Protein AF-A0A2V6IW16-F1 (afdb_monomer_lite)

Structure (mmCIF, N/CA/C/O backbone):
data_AF-A0A2V6IW16-F1
#
_entry.id   AF-A0A2V6IW16-F1
#
loop_
_atom_site.group_PDB
_atom_site.id
_atom_site.type_symbol
_atom_site.label_atom_id
_atom_site.label_alt_id
_atom_site.label_comp_id
_atom_site.label_asym_id
_atom_site.label_entity_id
_atom_site.label_seq_id
_atom_site.pdbx_PDB_ins_code
_atom_site.Cartn_x
_atom_site.Cartn_y
_atom_site.Cartn_z
_atom_site.occupancy
_atom_site.B_iso_or_equiv
_atom_site.auth_seq_id
_atom_site.auth_comp_id
_atom_site.auth_asym_id
_atom_site.auth_atom_id
_atom_site.pdbx_PDB_model_num
ATOM 1 N N . MET A 1 1 ? 44.356 3.166 -18.349 1.00 32.81 1 MET A N 1
ATOM 2 C CA . MET A 1 1 ? 44.092 3.486 -19.768 1.00 32.81 1 MET A CA 1
ATOM 3 C C . MET A 1 1 ? 43.325 2.318 -20.374 1.00 32.81 1 MET A C 1
ATOM 5 O O . MET A 1 1 ? 43.747 1.191 -20.138 1.00 32.81 1 MET A O 1
ATOM 9 N N . PRO A 1 2 ? 42.179 2.551 -21.033 1.00 36.88 2 PRO A N 1
ATOM 10 C CA . PRO A 1 2 ? 41.313 1.489 -21.539 1.00 36.88 2 PRO A CA 1
ATOM 11 C C . PRO A 1 2 ? 41.818 0.984 -22.895 1.00 36.88 2 PRO A C 1
ATOM 13 O O . PRO A 1 2 ? 42.216 1.785 -23.737 1.00 36.88 2 PRO A O 1
ATOM 16 N N . GLN A 1 3 ? 41.810 -0.334 -23.101 1.00 40.00 3 GLN A N 1
ATOM 17 C CA . GLN A 1 3 ? 42.100 -0.916 -24.410 1.00 40.00 3 GLN A CA 1
ATOM 18 C C . GLN A 1 3 ? 40.849 -0.848 -25.287 1.00 40.00 3 GLN A C 1
ATOM 20 O O . GLN A 1 3 ? 39.798 -1.394 -24.954 1.00 40.00 3 GLN A O 1
ATOM 25 N N . THR A 1 4 ? 40.975 -0.118 -26.387 1.00 40.41 4 THR A N 1
ATOM 26 C CA . THR A 1 4 ? 40.017 -0.021 -27.485 1.00 40.41 4 THR A CA 1
ATOM 27 C C . THR A 1 4 ? 39.930 -1.360 -28.217 1.00 40.41 4 THR A C 1
ATOM 29 O O . THR A 1 4 ? 40.950 -1.890 -28.649 1.00 40.41 4 THR A O 1
ATOM 32 N N . PHE A 1 5 ? 38.719 -1.905 -28.344 1.00 40.59 5 PHE A N 1
ATOM 33 C CA . PHE A 1 5 ? 38.429 -3.084 -29.161 1.00 40.59 5 PHE A CA 1
ATOM 34 C C . PHE A 1 5 ? 38.206 -2.642 -30.613 1.00 40.59 5 PHE A C 1
ATOM 36 O O . PHE A 1 5 ? 37.360 -1.784 -30.867 1.00 40.59 5 PHE A O 1
ATOM 43 N N . ASP A 1 6 ? 38.986 -3.210 -31.530 1.00 35.53 6 ASP A N 1
ATOM 44 C CA . ASP A 1 6 ? 38.999 -2.892 -32.960 1.00 35.53 6 ASP A CA 1
ATOM 45 C C . ASP A 1 6 ? 38.042 -3.812 -33.745 1.00 35.53 6 ASP A C 1
ATOM 47 O O . ASP A 1 6 ? 37.899 -4.998 -33.437 1.00 35.53 6 ASP A O 1
ATOM 51 N N . ALA A 1 7 ? 37.358 -3.260 -34.746 1.00 41.78 7 ALA A N 1
ATOM 52 C CA . ALA A 1 7 ? 36.250 -3.880 -35.477 1.00 41.78 7 ALA A CA 1
ATOM 53 C C . ALA A 1 7 ? 36.694 -4.799 -36.638 1.00 41.78 7 ALA A C 1
ATOM 55 O O . ALA A 1 7 ? 35.852 -5.334 -37.360 1.00 41.78 7 ALA A O 1
ATOM 56 N N . GLU A 1 8 ? 37.995 -5.033 -36.816 1.00 37.06 8 GLU A N 1
ATOM 57 C CA . GLU A 1 8 ? 38.540 -5.724 -37.996 1.00 37.06 8 GLU A CA 1
ATOM 58 C C . GLU A 1 8 ? 38.672 -7.256 -37.869 1.00 37.06 8 GLU A C 1
ATOM 60 O O . GLU A 1 8 ? 39.034 -7.935 -38.830 1.00 37.06 8 GLU A O 1
ATOM 65 N N . THR A 1 9 ? 38.325 -7.867 -36.730 1.00 40.03 9 THR A N 1
ATOM 66 C CA . THR A 1 9 ? 38.494 -9.329 -36.546 1.00 40.03 9 THR A CA 1
ATOM 67 C C . THR A 1 9 ? 37.342 -10.187 -37.105 1.00 40.03 9 THR A C 1
ATOM 69 O O . THR A 1 9 ? 37.407 -11.415 -37.062 1.00 40.03 9 THR A O 1
ATOM 72 N N . TRP A 1 10 ? 36.293 -9.583 -37.674 1.00 40.25 10 TRP A N 1
ATOM 73 C CA . TRP A 1 10 ? 35.070 -10.280 -38.122 1.00 40.25 10 TRP A CA 1
ATOM 74 C C . TRP A 1 10 ? 35.117 -10.871 -39.551 1.00 40.25 10 TRP A C 1
ATOM 76 O O . TRP A 1 10 ? 34.083 -11.237 -40.103 1.00 40.25 10 TRP A O 1
ATOM 86 N N . GLY A 1 11 ? 36.297 -11.008 -40.166 1.00 35.38 11 GLY A N 1
ATOM 87 C CA . GLY A 1 11 ? 36.429 -11.391 -41.584 1.00 35.38 11 GLY A CA 1
ATOM 88 C C . GLY A 1 11 ? 36.773 -12.852 -41.920 1.00 35.38 11 GLY A C 1
ATOM 89 O O . GLY A 1 11 ? 36.928 -13.155 -43.101 1.00 35.38 11 GLY A O 1
ATOM 90 N N . ARG A 1 12 ? 36.962 -13.768 -40.954 1.00 37.53 12 ARG A N 1
ATOM 91 C CA . ARG A 1 12 ? 37.529 -15.115 -41.241 1.00 37.53 12 ARG A CA 1
ATOM 92 C C . ARG A 1 12 ? 36.939 -16.296 -40.450 1.00 37.53 12 ARG A C 1
ATOM 94 O O . ARG A 1 12 ? 37.646 -17.263 -40.181 1.00 37.53 12 ARG A O 1
ATOM 101 N N . ALA A 1 13 ? 35.654 -16.271 -40.102 1.00 35.34 13 ALA A N 1
ATOM 102 C CA . ALA A 1 13 ? 34.977 -17.453 -39.557 1.00 35.34 13 ALA A CA 1
ATOM 103 C C . ALA A 1 13 ? 34.069 -18.094 -40.621 1.00 35.34 13 ALA A C 1
ATOM 105 O O . ALA A 1 13 ? 32.926 -17.691 -40.821 1.00 35.34 13 ALA A O 1
ATOM 106 N N . SER A 1 14 ? 34.608 -19.085 -41.329 1.00 35.22 14 SER A N 1
ATOM 107 C CA . SER A 1 14 ? 33.877 -19.932 -42.274 1.00 35.22 14 SER A CA 1
ATOM 108 C C . SER A 1 14 ? 32.924 -20.862 -41.513 1.00 35.22 14 SER A C 1
ATOM 110 O O . SER A 1 14 ? 33.375 -21.729 -40.767 1.00 35.22 14 SER A O 1
ATOM 112 N N . PHE A 1 15 ? 31.611 -20.708 -41.699 1.00 36.84 15 PHE A N 1
ATOM 113 C CA . PHE A 1 15 ? 30.612 -21.653 -41.188 1.00 36.84 15 PHE A CA 1
ATOM 114 C C . PHE A 1 15 ? 30.448 -22.823 -42.171 1.00 36.84 15 PHE A C 1
ATOM 116 O O . PHE A 1 15 ? 30.152 -22.577 -43.343 1.00 36.84 15 PHE A O 1
ATOM 123 N N . PRO A 1 16 ? 30.589 -24.091 -41.746 1.00 36.38 16 PRO A N 1
ATOM 124 C CA . PRO A 1 16 ? 30.259 -25.216 -42.605 1.00 36.38 16 PRO A CA 1
ATOM 125 C C . PRO A 1 16 ? 28.735 -25.401 -42.622 1.00 36.38 16 PRO A C 1
ATOM 127 O O . PRO A 1 16 ? 28.134 -25.857 -41.651 1.00 36.38 16 PRO A O 1
ATOM 130 N N . PHE A 1 17 ? 28.101 -25.045 -43.740 1.00 36.94 17 PHE A N 1
ATOM 131 C CA . PHE A 1 17 ? 26.759 -25.513 -44.081 1.00 36.94 17 PHE A CA 1
ATOM 132 C C . PHE A 1 17 ? 26.856 -26.990 -44.483 1.00 36.94 17 PHE A C 1
ATOM 134 O O . PHE A 1 17 ? 27.403 -27.318 -45.534 1.00 36.94 17 PHE A O 1
ATOM 141 N N . GLY A 1 18 ? 26.334 -27.882 -43.643 1.00 32.31 18 GLY A N 1
ATOM 142 C CA . GLY A 1 18 ? 26.263 -29.314 -43.916 1.00 32.31 18 GLY A CA 1
ATOM 143 C C . GLY A 1 18 ? 24.975 -29.922 -43.369 1.00 32.31 18 GLY A C 1
ATOM 144 O O . GLY A 1 18 ? 24.806 -29.983 -42.159 1.00 32.31 18 GLY A O 1
ATOM 145 N N . GLY A 1 19 ? 24.101 -30.347 -44.289 1.00 32.19 19 GLY A N 1
ATOM 146 C CA . GLY A 1 19 ? 23.120 -31.438 -44.174 1.00 32.19 19 GLY A CA 1
ATOM 147 C C . GLY A 1 19 ? 22.180 -31.486 -42.963 1.00 32.19 19 GLY A C 1
ATOM 148 O O . GLY A 1 19 ? 22.593 -31.806 -41.857 1.00 32.19 19 GLY A O 1
ATOM 149 N N . LEU A 1 20 ? 20.875 -31.325 -43.204 1.00 39.72 20 LEU A N 1
ATOM 150 C CA . LEU A 1 20 ? 19.818 -31.744 -42.275 1.00 39.72 20 LEU A CA 1
ATOM 151 C C . LEU A 1 20 ? 19.711 -33.283 -42.252 1.00 39.72 20 LEU A C 1
ATOM 153 O O . LEU A 1 20 ? 19.399 -33.861 -43.297 1.00 39.72 20 LEU A O 1
ATOM 157 N N . PRO A 1 21 ? 19.882 -33.968 -41.106 1.00 38.88 21 PRO A N 1
ATOM 158 C CA . PRO A 1 21 ? 19.441 -35.346 -40.974 1.00 38.88 21 PRO A CA 1
ATOM 159 C C . PRO A 1 21 ? 17.960 -35.402 -40.574 1.00 38.88 21 PRO A C 1
ATOM 161 O O . PRO A 1 21 ? 17.533 -34.864 -39.553 1.00 38.88 21 PRO A O 1
ATOM 164 N N . ASN A 1 22 ? 17.188 -36.106 -41.399 1.00 42.38 22 ASN A N 1
ATOM 165 C CA . ASN A 1 22 ? 15.861 -36.618 -41.081 1.00 42.38 22 ASN A CA 1
ATOM 166 C C . ASN A 1 22 ? 15.998 -37.642 -39.940 1.00 42.38 22 ASN A C 1
ATOM 168 O O . ASN A 1 22 ? 16.623 -38.686 -40.118 1.00 42.38 22 ASN A O 1
ATOM 172 N N . GLY A 1 23 ? 15.435 -37.353 -38.769 1.00 37.12 23 GLY A N 1
ATOM 173 C CA . GLY A 1 23 ? 15.486 -38.265 -37.630 1.00 37.12 23 GLY A CA 1
ATOM 174 C C . GLY A 1 23 ? 14.599 -37.787 -36.492 1.00 37.12 23 GLY A C 1
ATOM 175 O O . GLY A 1 23 ? 14.889 -36.787 -35.841 1.00 37.12 23 GLY A O 1
ATOM 176 N N . ALA A 1 24 ? 13.509 -38.513 -36.256 1.00 46.53 24 ALA A N 1
ATOM 177 C CA . ALA A 1 24 ? 12.626 -38.345 -35.112 1.00 46.53 24 ALA A CA 1
ATOM 178 C C . ALA A 1 24 ? 13.395 -38.597 -33.799 1.00 46.53 24 ALA A C 1
ATOM 180 O O . ALA A 1 24 ? 13.471 -39.720 -33.309 1.00 46.53 24 ALA A O 1
ATOM 181 N N . GLY A 1 25 ? 13.979 -37.543 -33.234 1.00 31.97 25 GLY A N 1
ATOM 182 C CA . GLY A 1 25 ? 14.589 -37.530 -31.910 1.00 31.97 25 GLY A CA 1
ATOM 183 C C . GLY A 1 25 ? 13.816 -36.576 -31.012 1.00 31.97 25 GLY A C 1
ATOM 184 O O . GLY A 1 25 ? 13.803 -35.371 -31.247 1.00 31.97 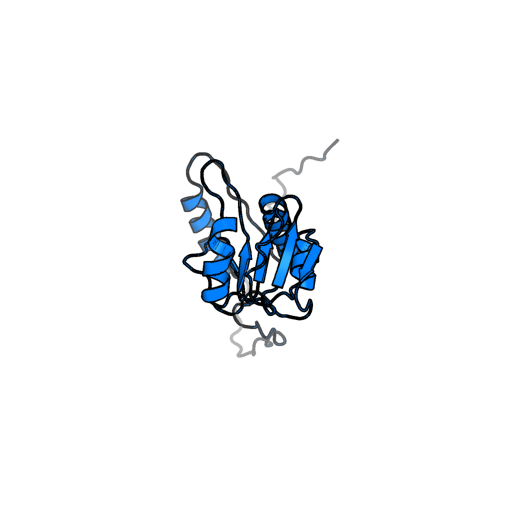25 GLY A O 1
ATOM 185 N N . ARG A 1 26 ? 13.143 -37.119 -29.993 1.00 37.53 26 ARG A N 1
ATOM 186 C CA . ARG A 1 26 ? 12.507 -36.350 -28.914 1.00 37.53 26 ARG A CA 1
ATOM 187 C C . ARG A 1 26 ? 13.494 -35.305 -28.379 1.00 37.53 26 ARG A C 1
ATOM 189 O O . ARG A 1 26 ? 14.544 -35.675 -27.860 1.00 37.53 26 ARG A O 1
ATOM 196 N N . GLN A 1 27 ? 13.135 -34.022 -28.459 1.00 44.38 27 GLN A N 1
ATOM 197 C CA . GLN A 1 27 ? 13.756 -32.990 -27.627 1.00 44.38 27 GLN A CA 1
ATOM 198 C C . GLN A 1 27 ? 13.665 -33.449 -26.164 1.00 44.38 27 GLN A C 1
ATOM 200 O O . GLN A 1 27 ? 12.563 -33.798 -25.725 1.00 44.38 27 GLN A O 1
ATOM 205 N N . PRO A 1 28 ? 14.769 -33.489 -25.399 1.00 35.78 28 PRO A N 1
ATOM 206 C CA . PRO A 1 28 ? 14.661 -33.735 -23.974 1.00 35.78 28 PRO A CA 1
ATOM 207 C C . PRO A 1 28 ? 13.855 -32.584 -23.372 1.00 35.78 28 PRO A C 1
ATOM 209 O O . PRO A 1 28 ? 14.238 -31.417 -23.472 1.00 35.78 28 PRO A O 1
ATOM 212 N N . ALA A 1 29 ? 12.699 -32.924 -22.799 1.00 38.03 29 ALA A N 1
ATOM 213 C CA . ALA A 1 29 ? 11.898 -31.998 -22.023 1.00 38.03 29 ALA A CA 1
ATOM 214 C C . ALA A 1 29 ? 12.792 -31.411 -20.928 1.00 38.03 29 ALA A C 1
ATOM 216 O O . ALA A 1 29 ? 13.341 -32.147 -20.105 1.00 38.03 29 ALA A O 1
ATOM 217 N N . LEU A 1 30 ? 12.971 -30.089 -20.954 1.00 38.88 30 LEU A N 1
ATOM 218 C CA . LEU A 1 30 ? 13.639 -29.378 -19.875 1.00 38.88 30 LEU A CA 1
ATOM 219 C C . LEU A 1 30 ? 12.912 -29.726 -18.564 1.00 38.88 30 LEU A C 1
ATOM 221 O O . LEU A 1 30 ? 11.677 -29.674 -18.538 1.00 38.88 30 LEU A O 1
ATOM 225 N N . PRO A 1 31 ? 13.637 -30.121 -17.501 1.00 32.06 31 PRO A N 1
ATOM 226 C CA . PRO A 1 31 ? 13.026 -30.511 -16.241 1.00 32.06 31 PRO A CA 1
ATOM 227 C C . PRO A 1 31 ? 12.120 -29.390 -15.734 1.00 32.06 31 PRO A C 1
ATOM 229 O O . PRO A 1 31 ? 12.470 -28.210 -15.781 1.00 32.06 31 PRO A O 1
ATOM 232 N N . GLY A 1 32 ? 10.919 -29.802 -15.327 1.00 41.97 32 GLY A N 1
ATOM 233 C CA . GLY A 1 32 ? 9.755 -28.954 -15.134 1.00 41.97 32 GLY A CA 1
ATOM 234 C C . GLY A 1 32 ? 10.034 -27.717 -14.296 1.00 41.97 32 GLY A C 1
ATOM 235 O O . GLY A 1 32 ? 10.094 -27.772 -13.071 1.00 41.97 32 GLY A O 1
ATOM 236 N N . VAL A 1 33 ? 10.075 -26.569 -14.964 1.00 35.69 33 VAL A N 1
ATOM 237 C CA . VAL A 1 33 ? 9.693 -25.321 -14.321 1.00 35.69 33 VAL A CA 1
ATOM 238 C C . VAL A 1 33 ? 8.173 -25.307 -14.364 1.00 35.69 33 VAL A C 1
ATOM 240 O O . VAL A 1 33 ? 7.566 -24.935 -15.367 1.00 35.69 33 VAL A O 1
ATOM 243 N N . LEU A 1 34 ? 7.549 -25.755 -13.273 1.00 32.50 34 LEU A N 1
ATOM 244 C CA . LEU A 1 34 ? 6.184 -25.355 -12.952 1.00 32.50 34 LEU A CA 1
ATOM 245 C C . LEU A 1 34 ? 6.208 -23.832 -12.821 1.00 32.50 34 LEU A C 1
ATOM 247 O O . L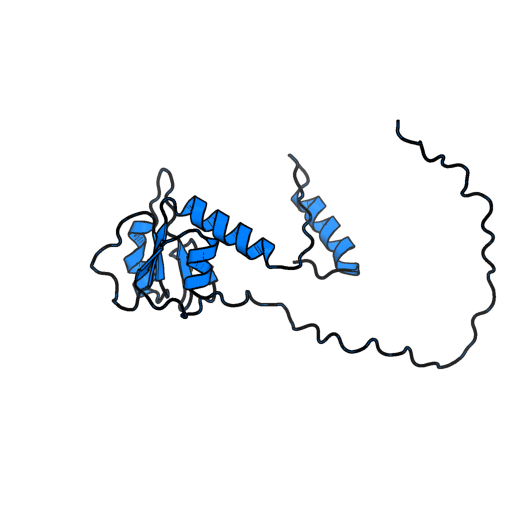EU A 1 34 ? 6.479 -23.279 -11.756 1.00 32.50 34 LEU A O 1
ATOM 251 N N . VAL A 1 35 ? 5.997 -23.140 -13.940 1.00 37.97 35 VAL A N 1
ATOM 252 C CA . 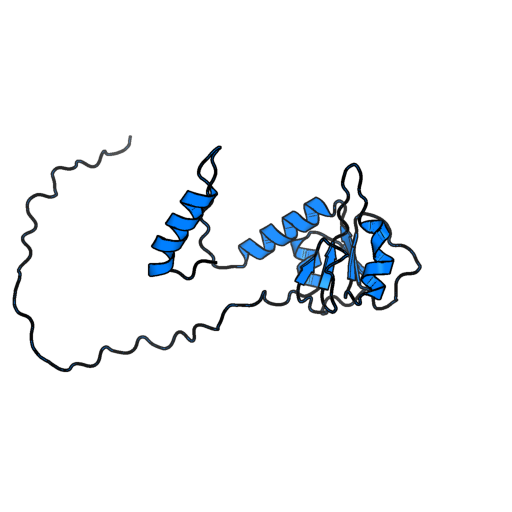VAL A 1 35 ? 5.787 -21.700 -13.938 1.00 37.97 35 VAL A CA 1
ATOM 253 C C . VAL A 1 35 ? 4.415 -21.498 -13.318 1.00 37.97 35 VAL A C 1
ATOM 255 O O . VAL A 1 35 ? 3.397 -21.508 -14.008 1.00 37.97 35 VAL A O 1
ATOM 258 N N . SER A 1 36 ? 4.410 -21.354 -11.993 1.00 32.31 36 SER A N 1
ATOM 259 C CA . SER A 1 36 ? 3.284 -20.831 -11.236 1.00 32.31 36 SER A CA 1
ATOM 260 C C . SER A 1 36 ? 2.696 -19.643 -12.007 1.00 32.31 36 SER A C 1
ATOM 262 O O . SER A 1 36 ? 3.419 -18.723 -12.431 1.00 32.31 36 SER A O 1
ATOM 264 N N . GLY A 1 37 ? 1.395 -19.740 -12.293 1.00 30.22 37 GLY A N 1
ATOM 265 C CA . GLY A 1 37 ? 0.610 -18.694 -12.938 1.00 30.22 37 GLY A CA 1
ATOM 266 C C . GLY A 1 37 ? 0.820 -17.363 -12.224 1.00 30.22 37 GLY A C 1
ATOM 267 O O . GLY A 1 37 ? 1.221 -17.351 -11.065 1.00 30.22 37 GLY A O 1
ATOM 268 N N . ALA A 1 38 ? 0.638 -16.259 -12.956 1.00 33.12 38 ALA A N 1
ATOM 269 C CA . ALA A 1 38 ? 0.832 -14.881 -12.499 1.00 33.12 38 ALA A CA 1
ATOM 270 C C . ALA A 1 38 ? 0.768 -14.749 -10.968 1.00 33.12 38 ALA A C 1
ATOM 272 O O . ALA A 1 38 ? -0.306 -14.908 -10.392 1.00 33.12 38 ALA A O 1
ATOM 273 N N . LYS A 1 39 ? 1.919 -14.514 -10.317 1.00 38.97 39 LYS A N 1
ATOM 274 C CA . LYS A 1 39 ? 1.973 -14.258 -8.875 1.00 38.97 39 LYS A CA 1
ATOM 275 C C . LYS A 1 39 ? 1.132 -13.005 -8.616 1.00 38.97 39 LYS A C 1
ATOM 277 O O . LYS A 1 39 ? 1.611 -11.884 -8.763 1.00 38.97 39 LYS A O 1
ATOM 282 N N . THR A 1 40 ? -0.141 -13.192 -8.275 1.00 44.38 40 THR A N 1
ATOM 283 C CA . THR A 1 40 ? -0.887 -12.264 -7.426 1.00 44.38 40 THR A CA 1
ATOM 284 C C . THR A 1 40 ? 0.040 -11.899 -6.279 1.00 44.38 40 THR A C 1
ATOM 286 O O . THR A 1 40 ? 0.666 -12.812 -5.741 1.00 44.38 40 THR A O 1
ATOM 289 N N . MET A 1 41 ? 0.188 -10.601 -5.975 1.00 54.16 41 MET A N 1
ATOM 290 C CA . MET A 1 41 ? 1.039 -10.106 -4.883 1.00 54.16 41 MET A CA 1
ATOM 291 C C . MET A 1 41 ? 1.005 -11.098 -3.721 1.00 54.16 41 MET A C 1
ATOM 293 O O . MET A 1 41 ? -0.078 -11.359 -3.192 1.00 54.16 41 MET A O 1
ATOM 297 N N . ASP A 1 42 ? 2.152 -11.693 -3.376 1.00 65.62 42 ASP A N 1
ATOM 298 C CA . ASP A 1 42 ? 2.219 -12.558 -2.199 1.00 65.62 42 ASP A CA 1
ATOM 299 C C . ASP A 1 42 ? 1.691 -11.728 -1.025 1.00 65.62 42 ASP A C 1
ATOM 301 O O . ASP A 1 42 ? 2.217 -10.648 -0.745 1.00 65.62 42 ASP A O 1
ATOM 305 N N . ALA A 1 43 ? 0.595 -12.181 -0.412 1.00 76.94 43 ALA A N 1
ATOM 306 C CA . ALA A 1 43 ? -0.082 -11.424 0.630 1.00 76.94 43 ALA A CA 1
ATOM 307 C C . ALA A 1 43 ? 0.892 -11.190 1.793 1.00 76.94 43 ALA A C 1
ATOM 309 O O . ALA A 1 43 ? 1.309 -12.151 2.451 1.00 76.94 43 ALA A O 1
ATOM 310 N N . LEU A 1 44 ? 1.254 -9.923 2.013 1.00 88.00 44 LEU A N 1
ATOM 311 C CA . LEU A 1 44 ? 2.168 -9.502 3.072 1.00 88.00 44 LEU A CA 1
ATOM 312 C C . LEU A 1 44 ? 1.437 -9.497 4.410 1.00 88.00 44 LEU A C 1
ATOM 314 O O . LEU A 1 44 ? 0.262 -9.132 4.479 1.00 88.00 44 LEU A O 1
ATOM 318 N N . SER A 1 45 ? 2.127 -9.880 5.479 1.00 92.69 45 SER A N 1
ATOM 319 C CA . SER A 1 45 ? 1.587 -9.697 6.824 1.00 92.69 45 SER A CA 1
ATOM 320 C C . SER A 1 45 ? 1.668 -8.228 7.251 1.00 92.69 45 SER A C 1
ATOM 322 O O . SER A 1 45 ? 2.511 -7.470 6.763 1.00 92.69 45 SER A O 1
ATOM 324 N N . LEU A 1 46 ? 0.810 -7.809 8.184 1.00 92.12 46 LEU A N 1
ATOM 325 C CA . LEU A 1 46 ? 0.866 -6.464 8.765 1.00 92.12 46 LEU A CA 1
ATOM 326 C C . LEU A 1 46 ? 2.247 -6.148 9.349 1.00 92.12 46 LEU A C 1
ATOM 328 O O . LEU A 1 46 ? 2.738 -5.033 9.182 1.00 92.12 46 LEU A O 1
ATOM 332 N N . ARG A 1 47 ? 2.903 -7.140 9.962 1.00 93.38 47 ARG A N 1
ATOM 333 C CA . ARG A 1 47 ? 4.267 -7.003 10.483 1.00 93.38 47 ARG A CA 1
ATOM 334 C C . ARG A 1 47 ? 5.280 -6.693 9.380 1.00 93.38 47 ARG A C 1
ATOM 336 O O . ARG A 1 47 ? 6.081 -5.781 9.541 1.00 93.38 47 ARG A O 1
ATOM 343 N N . GLN A 1 48 ? 5.221 -7.410 8.258 1.00 92.12 48 GLN A N 1
ATOM 344 C CA . GLN A 1 48 ? 6.107 -7.159 7.116 1.00 92.12 48 GLN A CA 1
ATOM 345 C C . GLN A 1 48 ? 5.856 -5.786 6.496 1.00 92.12 48 GLN A C 1
ATOM 347 O O . GLN A 1 48 ? 6.795 -5.107 6.096 1.00 92.12 48 GLN A O 1
ATOM 352 N N . ILE A 1 49 ? 4.592 -5.359 6.424 1.00 93.25 49 ILE A N 1
ATOM 353 C CA . ILE A 1 49 ? 4.251 -4.029 5.914 1.00 93.25 49 ILE A CA 1
ATOM 354 C C . ILE A 1 49 ? 4.809 -2.939 6.832 1.00 93.25 49 ILE A C 1
ATOM 356 O O . ILE A 1 49 ? 5.383 -1.969 6.337 1.00 93.25 49 ILE A O 1
ATOM 360 N N . ALA A 1 50 ? 4.677 -3.112 8.148 1.00 93.81 50 ALA A N 1
ATOM 361 C CA . ALA A 1 50 ? 5.248 -2.206 9.136 1.00 93.81 50 ALA A CA 1
ATOM 362 C C . ALA A 1 50 ? 6.779 -2.124 8.997 1.00 93.81 50 ALA A C 1
ATOM 364 O O . ALA A 1 50 ? 7.329 -1.032 8.890 1.00 93.81 50 ALA A O 1
ATOM 365 N N . GLU A 1 51 ? 7.459 -3.267 8.878 1.00 93.94 51 GLU A N 1
ATOM 366 C CA . GLU A 1 51 ? 8.913 -3.342 8.701 1.00 93.94 51 GLU A CA 1
ATOM 367 C C . GLU A 1 51 ? 9.383 -2.696 7.388 1.00 93.94 51 GLU A C 1
ATOM 369 O O . GLU A 1 51 ? 10.280 -1.855 7.391 1.00 93.94 51 GLU A O 1
ATOM 374 N N . PHE A 1 52 ? 8.752 -3.025 6.258 1.00 92.94 52 PHE A N 1
ATOM 375 C CA . PHE A 1 52 ? 9.122 -2.459 4.959 1.00 92.94 52 PHE A CA 1
ATOM 376 C C . PHE A 1 52 ? 8.831 -0.963 4.858 1.00 92.94 52 PHE A C 1
ATOM 378 O O . PHE A 1 52 ? 9.582 -0.255 4.184 1.00 92.94 52 PHE A O 1
ATOM 385 N N . GLY A 1 53 ? 7.756 -0.495 5.494 1.00 91.38 53 GLY A N 1
ATOM 386 C CA . GLY A 1 53 ? 7.388 0.917 5.536 1.00 91.38 53 GLY A CA 1
ATOM 387 C C . GLY A 1 53 ? 8.138 1.728 6.594 1.00 91.38 53 GLY A C 1
ATOM 388 O O . GLY A 1 53 ? 8.131 2.952 6.515 1.00 91.38 53 GLY A O 1
ATOM 389 N N . GLY A 1 54 ? 8.790 1.086 7.568 1.00 93.06 54 GLY A N 1
ATOM 390 C CA . GLY A 1 54 ? 9.342 1.774 8.739 1.00 93.06 54 GLY A CA 1
ATOM 391 C C . GLY A 1 54 ? 8.253 2.373 9.637 1.00 93.06 54 GLY A C 1
ATOM 392 O O . GLY A 1 54 ? 8.443 3.448 10.200 1.00 93.06 54 GLY A O 1
ATOM 393 N N . ALA A 1 55 ? 7.099 1.709 9.723 1.00 93.62 55 ALA A N 1
ATOM 394 C CA . ALA A 1 55 ? 5.972 2.111 10.555 1.00 93.62 55 ALA A CA 1
ATOM 395 C C . ALA A 1 55 ? 5.916 1.279 11.846 1.00 93.62 55 ALA A C 1
ATOM 397 O O . ALA A 1 55 ? 6.302 0.112 11.880 1.00 93.62 55 ALA A O 1
ATOM 398 N N . GLU A 1 56 ? 5.390 1.874 12.907 1.00 93.38 56 GLU A N 1
ATOM 399 C CA . GLU A 1 56 ? 5.133 1.231 14.190 1.00 93.38 56 GLU A CA 1
ATOM 400 C C . GLU A 1 56 ? 3.715 0.653 14.219 1.00 93.38 56 GLU A C 1
ATOM 402 O O . GLU A 1 56 ? 2.754 1.306 13.822 1.00 93.38 56 GLU A O 1
ATOM 407 N N . MET A 1 5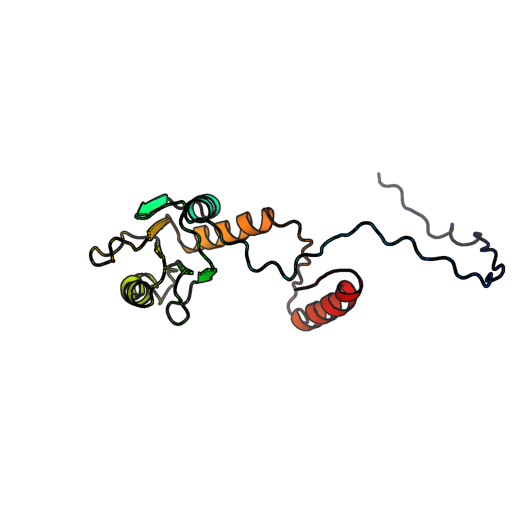7 ? 3.550 -0.574 14.706 1.00 92.94 57 MET A N 1
ATOM 408 C CA . MET A 1 57 ? 2.226 -1.177 14.851 1.00 92.94 57 MET A CA 1
ATOM 409 C C . MET A 1 57 ? 1.624 -0.798 16.208 1.00 92.94 57 MET A C 1
ATOM 411 O O . MET A 1 57 ? 2.069 -1.299 17.236 1.00 92.94 57 MET A O 1
ATOM 415 N N . LEU A 1 58 ? 0.597 0.056 16.203 1.00 90.38 58 LEU A N 1
ATOM 416 C CA . LEU A 1 58 ? -0.091 0.499 17.422 1.00 90.38 58 LEU A CA 1
ATOM 417 C C . LEU A 1 58 ? -1.224 -0.446 17.835 1.00 90.38 58 LEU A C 1
ATOM 419 O O . LEU A 1 58 ? -1.479 -0.642 19.021 1.00 90.38 58 LEU A O 1
ATOM 423 N N . ARG A 1 59 ? -1.932 -1.015 16.854 1.00 90.12 59 ARG A N 1
ATOM 424 C CA . ARG A 1 59 ? -3.077 -1.910 17.072 1.00 90.12 59 ARG A CA 1
ATOM 425 C C . ARG A 1 59 ? -3.140 -2.970 15.977 1.00 90.12 59 ARG A C 1
ATOM 427 O O . ARG A 1 59 ? -2.850 -2.683 14.817 1.00 90.12 59 ARG A O 1
ATOM 434 N N . GLY A 1 60 ? -3.596 -4.168 16.337 1.00 89.00 60 GLY A N 1
ATOM 435 C CA . GLY A 1 60 ? -3.866 -5.268 15.410 1.00 89.00 60 GLY A CA 1
ATOM 436 C C . GLY A 1 60 ? -2.914 -6.452 15.575 1.00 89.00 60 GLY A C 1
ATOM 437 O O . GLY A 1 60 ? -1.952 -6.409 16.338 1.00 89.00 60 GLY A O 1
ATOM 438 N N . ASN A 1 61 ? -3.205 -7.536 14.856 1.00 90.31 61 ASN A N 1
ATOM 439 C CA . ASN A 1 61 ? -2.380 -8.741 14.856 1.00 90.31 61 ASN A CA 1
ATOM 440 C C . ASN A 1 61 ? -1.389 -8.708 13.682 1.00 90.31 61 ASN A C 1
ATOM 442 O O . ASN A 1 61 ? -1.808 -8.748 12.524 1.00 90.31 61 ASN A O 1
ATOM 446 N N . GLY A 1 62 ? -0.087 -8.702 13.979 1.00 87.75 62 GLY A N 1
ATOM 447 C CA . GLY A 1 62 ? 0.991 -8.653 12.986 1.00 87.75 62 GLY A CA 1
ATOM 448 C C . GLY A 1 62 ? 0.993 -9.800 11.969 1.00 87.75 62 GLY A C 1
ATOM 449 O O . GLY A 1 62 ? 1.493 -9.611 10.862 1.00 87.75 62 GLY A O 1
ATOM 450 N N . GLU A 1 63 ? 0.391 -10.947 12.297 1.00 90.94 63 GLU A N 1
ATOM 451 C CA . GLU A 1 63 ? 0.273 -12.114 11.408 1.00 90.94 63 GLU A CA 1
ATOM 452 C C . GLU A 1 63 ? -0.880 -11.995 10.399 1.00 90.94 63 GLU A C 1
ATOM 454 O O . GLU A 1 63 ? -1.003 -12.802 9.473 1.00 90.94 63 GLU A O 1
ATOM 459 N N . THR A 1 64 ? -1.736 -10.978 10.544 1.00 90.19 64 THR A N 1
ATOM 460 C CA . THR A 1 64 ? -2.856 -10.756 9.625 1.00 90.19 64 THR A CA 1
ATOM 461 C C . THR A 1 64 ? -2.326 -10.454 8.232 1.00 90.19 64 THR A C 1
ATOM 463 O O . THR A 1 64 ? -1.530 -9.532 8.043 1.00 90.19 64 THR A O 1
ATOM 466 N N . ARG A 1 65 ? -2.784 -11.224 7.244 1.00 91.94 65 ARG A N 1
ATOM 467 C CA . ARG A 1 65 ? -2.392 -11.055 5.844 1.00 91.94 65 ARG A CA 1
ATOM 468 C C . ARG A 1 65 ? -3.226 -9.980 5.165 1.00 91.94 65 ARG A C 1
ATOM 470 O O . ARG A 1 65 ? -4.451 -9.982 5.251 1.00 91.94 65 ARG A O 1
ATOM 477 N N . ILE A 1 66 ? -2.542 -9.115 4.432 1.00 91.69 66 ILE A N 1
ATOM 478 C CA . ILE A 1 66 ? -3.122 -8.057 3.620 1.00 91.69 66 ILE A CA 1
ATOM 479 C C . ILE A 1 66 ? -3.036 -8.462 2.153 1.00 91.69 66 ILE A C 1
ATOM 481 O O . ILE A 1 66 ? -1.971 -8.787 1.631 1.00 91.69 66 ILE A O 1
ATOM 485 N N . SER A 1 67 ? -4.180 -8.418 1.478 1.00 89.00 67 SER A N 1
ATOM 486 C CA . SER A 1 67 ? -4.292 -8.735 0.052 1.00 89.00 67 SER A CA 1
ATOM 487 C C . SER A 1 67 ? -3.746 -7.622 -0.842 1.00 89.00 67 SER A C 1
ATOM 489 O O . SER A 1 67 ? -3.171 -7.890 -1.895 1.00 89.00 67 SER A O 1
ATOM 491 N N . ARG A 1 68 ? -3.945 -6.360 -0.444 1.00 89.00 68 ARG A N 1
ATOM 492 C CA . ARG A 1 68 ? -3.538 -5.185 -1.215 1.00 89.00 68 ARG A CA 1
ATOM 493 C C . ARG A 1 68 ? -3.404 -3.961 -0.320 1.00 89.00 68 ARG A C 1
ATOM 495 O O . ARG A 1 68 ? -4.150 -3.807 0.643 1.00 89.00 68 ARG A O 1
ATOM 502 N N . VAL A 1 69 ? -2.494 -3.071 -0.693 1.00 92.00 69 VAL A N 1
ATOM 503 C CA . VAL A 1 69 ? -2.370 -1.732 -0.113 1.00 92.00 69 VAL A CA 1
ATOM 504 C C . VAL A 1 69 ? -3.030 -0.733 -1.065 1.00 92.00 69 VAL A C 1
ATOM 506 O O . VAL A 1 69 ? -2.787 -0.790 -2.272 1.00 92.00 69 VAL A O 1
ATOM 509 N N . SER A 1 70 ? -3.890 0.141 -0.548 1.00 92.00 70 SER A N 1
ATOM 510 C CA . SER A 1 70 ? -4.598 1.161 -1.327 1.00 92.00 70 SER A CA 1
ATOM 511 C C . SER A 1 70 ? -4.493 2.528 -0.661 1.00 92.00 70 SER A C 1
ATOM 513 O O . SER A 1 70 ? -4.532 2.638 0.560 1.00 92.00 70 SER A O 1
ATOM 515 N N . THR A 1 71 ? -4.396 3.576 -1.471 1.00 92.38 71 THR A N 1
ATOM 516 C CA . THR A 1 71 ? -4.418 4.980 -1.033 1.00 92.38 71 THR A CA 1
ATOM 517 C C . THR A 1 71 ? -5.767 5.652 -1.310 1.00 92.38 71 THR A C 1
ATOM 519 O O . THR A 1 71 ? -5.987 6.779 -0.879 1.00 92.38 71 THR A O 1
ATOM 522 N N . ASP A 1 72 ? -6.682 4.986 -2.028 1.00 90.12 72 ASP A N 1
ATOM 523 C CA . ASP A 1 72 ? -7.996 5.532 -2.389 1.00 90.12 72 ASP A CA 1
ATOM 524 C C . ASP A 1 72 ? -9.096 4.881 -1.541 1.00 90.12 72 ASP A C 1
ATOM 526 O O . ASP A 1 72 ? -9.403 3.692 -1.693 1.00 90.12 72 ASP A O 1
ATOM 530 N N . SER A 1 73 ? -9.711 5.682 -0.668 1.00 88.38 73 SER A N 1
ATOM 531 C CA . SER A 1 73 ? -10.785 5.266 0.239 1.00 88.38 73 SER A CA 1
ATOM 532 C C . SER A 1 73 ? -12.049 4.814 -0.499 1.00 88.38 73 SER A C 1
ATOM 534 O O . SER A 1 73 ? -12.827 4.038 0.047 1.00 88.38 73 SER A O 1
ATOM 536 N N . ARG A 1 74 ? -12.248 5.236 -1.756 1.00 88.38 74 ARG A N 1
ATOM 537 C CA . ARG A 1 74 ? -13.432 4.898 -2.567 1.00 88.38 74 ARG A CA 1
ATOM 538 C C . ARG A 1 74 ? -13.368 3.495 -3.161 1.00 88.38 74 ARG A C 1
ATOM 540 O O . ARG A 1 74 ? -14.398 2.936 -3.522 1.00 88.38 74 ARG A O 1
ATOM 547 N N . THR A 1 75 ? -12.166 2.938 -3.301 1.00 88.62 75 THR A N 1
ATOM 548 C CA . THR A 1 75 ? -11.943 1.621 -3.930 1.00 88.62 75 THR A CA 1
ATOM 549 C C . THR A 1 75 ? -11.525 0.544 -2.936 1.00 88.62 75 THR A C 1
ATOM 551 O O . THR A 1 75 ? -11.298 -0.600 -3.341 1.00 88.62 75 THR A O 1
ATOM 554 N N . ILE A 1 76 ? -11.421 0.903 -1.653 1.00 91.19 76 ILE A N 1
ATOM 555 C CA . ILE A 1 76 ? -10.986 -0.002 -0.596 1.00 91.19 76 ILE A CA 1
ATOM 556 C C . ILE A 1 76 ? -11.973 -1.163 -0.443 1.00 91.19 76 ILE A C 1
ATOM 558 O O . ILE A 1 76 ? -13.189 -1.000 -0.557 1.00 91.19 76 ILE A O 1
ATOM 562 N N . LYS A 1 77 ? -11.434 -2.356 -0.204 1.00 89.25 77 LYS A N 1
ATOM 563 C CA . LYS A 1 77 ? -12.214 -3.581 -0.004 1.00 89.25 77 LYS A CA 1
ATOM 564 C C . LYS A 1 77 ? -11.736 -4.339 1.223 1.00 89.25 77 LYS A C 1
ATOM 566 O O . LYS A 1 77 ? -10.666 -4.066 1.771 1.00 89.25 77 LYS A O 1
ATOM 571 N N . THR A 1 78 ? -12.505 -5.352 1.601 1.00 89.25 78 THR A N 1
ATOM 572 C CA . THR A 1 78 ? -12.134 -6.282 2.662 1.00 89.25 78 THR A CA 1
ATOM 573 C C . THR A 1 78 ? -10.772 -6.921 2.415 1.00 89.25 78 THR A C 1
ATOM 575 O O . THR A 1 78 ? -10.454 -7.313 1.292 1.00 89.25 78 THR A O 1
ATOM 578 N N . GLY A 1 79 ? -9.958 -7.016 3.467 1.00 88.31 79 GLY A N 1
ATOM 579 C CA . GLY A 1 79 ? -8.616 -7.594 3.373 1.00 88.31 79 GLY A CA 1
ATOM 580 C C . GLY A 1 79 ? -7.552 -6.631 2.840 1.00 88.31 79 GLY A C 1
ATOM 581 O O . GLY A 1 79 ? -6.442 -7.074 2.539 1.00 88.31 79 GLY A O 1
ATOM 582 N N . GLN A 1 80 ? -7.875 -5.349 2.645 1.00 92.75 80 GLN A N 1
ATOM 583 C CA . GLN A 1 80 ? -6.927 -4.335 2.181 1.00 92.75 80 GLN A CA 1
ATOM 584 C C . GLN A 1 80 ? -6.466 -3.433 3.324 1.00 92.75 80 GLN A C 1
ATOM 586 O O . GLN A 1 80 ? -7.189 -3.219 4.297 1.00 92.75 80 GLN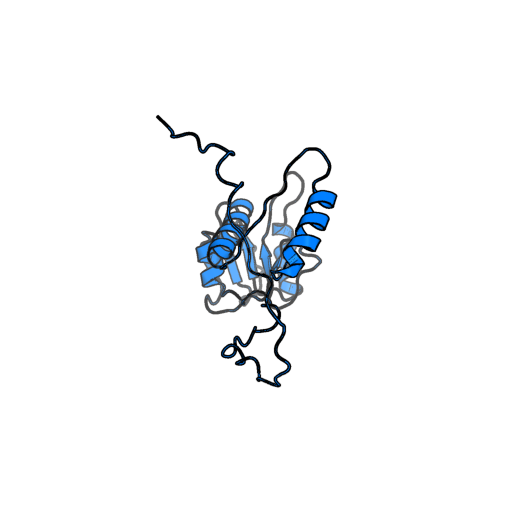 A O 1
ATOM 591 N N . LEU A 1 81 ? -5.258 -2.896 3.175 1.00 93.44 81 LEU A N 1
ATOM 592 C CA . LEU A 1 81 ? -4.700 -1.877 4.053 1.00 93.44 81 LEU A CA 1
ATOM 593 C C . LEU A 1 81 ? -4.821 -0.515 3.373 1.00 93.44 81 LEU A C 1
ATOM 595 O O . LEU A 1 81 ? -4.395 -0.353 2.228 1.00 93.44 81 LEU A O 1
ATOM 599 N N . PHE A 1 82 ? -5.375 0.456 4.085 1.00 95.44 82 PHE A N 1
ATOM 600 C CA . PHE A 1 82 ? -5.465 1.829 3.610 1.00 95.44 82 PHE A CA 1
ATOM 601 C C . PHE A 1 82 ? -4.249 2.646 4.039 1.00 95.44 82 PHE A C 1
ATOM 603 O O . PHE A 1 82 ? -3.783 2.515 5.163 1.00 95.44 82 PHE A O 1
ATOM 610 N N . VAL A 1 83 ? -3.728 3.502 3.168 1.00 95.06 83 VAL A N 1
ATOM 611 C CA . VAL A 1 83 ? -2.648 4.435 3.511 1.00 95.06 83 VAL A CA 1
ATOM 612 C C . VAL A 1 83 ? -3.207 5.846 3.477 1.00 95.06 83 VAL A C 1
ATOM 614 O O . VAL A 1 83 ? -3.561 6.352 2.411 1.00 95.06 83 VAL A O 1
ATOM 617 N N . ALA A 1 84 ? -3.273 6.477 4.647 1.00 93.50 84 ALA A N 1
ATOM 618 C CA . ALA A 1 84 ? -3.773 7.830 4.796 1.00 93.50 84 ALA A CA 1
ATOM 619 C C . ALA A 1 84 ? -2.694 8.842 4.373 1.00 93.50 84 ALA A C 1
ATOM 621 O O . ALA A 1 84 ? -1.877 9.295 5.172 1.00 93.50 84 ALA A O 1
ATOM 622 N N . LEU A 1 85 ? -2.661 9.167 3.080 1.00 92.06 85 LEU A N 1
ATOM 623 C CA . LEU A 1 85 ? -1.780 10.200 2.536 1.00 92.06 85 LEU A CA 1
ATOM 624 C C . LEU A 1 85 ? -2.336 11.605 2.795 1.00 92.06 85 LEU A C 1
ATOM 626 O O . LEU A 1 85 ? -3.530 11.858 2.631 1.00 92.06 85 LEU A O 1
ATOM 630 N N . ARG A 1 86 ? -1.444 12.539 3.122 1.00 87.25 86 ARG A N 1
ATOM 631 C CA . ARG A 1 86 ? -1.758 13.963 3.250 1.00 87.25 86 ARG A CA 1
ATOM 632 C C . ARG A 1 86 ? -1.164 14.727 2.070 1.00 87.25 86 ARG A C 1
ATOM 634 O O . ARG A 1 86 ? 0.014 14.582 1.759 1.00 87.25 86 ARG A O 1
ATOM 641 N N . GLY A 1 87 ? -1.993 15.514 1.401 1.00 84.06 87 GLY A N 1
ATOM 642 C CA . GLY A 1 87 ? -1.606 16.477 0.374 1.00 84.06 87 GLY A CA 1
ATOM 643 C C . GLY A 1 87 ? -1.955 17.902 0.803 1.00 84.06 87 GLY A C 1
ATOM 644 O O . GLY A 1 87 ? -2.559 18.113 1.851 1.00 84.06 87 GLY A O 1
ATOM 645 N N . GLU A 1 88 ? -1.611 18.886 -0.027 1.00 80.19 88 GLU A N 1
ATOM 646 C CA . GLU A 1 88 ? -1.799 20.312 0.298 1.00 80.19 88 GLU A CA 1
ATOM 647 C C . GLU A 1 88 ? -3.265 20.694 0.559 1.00 80.19 88 GLU A C 1
ATOM 649 O O . GLU A 1 88 ? -3.546 21.483 1.453 1.00 80.19 88 GLU A O 1
ATOM 654 N N . ASN A 1 89 ? -4.202 20.098 -0.188 1.00 83.75 89 ASN A N 1
ATOM 655 C CA . ASN A 1 89 ? -5.642 20.377 -0.092 1.00 83.75 89 ASN A CA 1
ATOM 656 C C . ASN A 1 89 ? -6.471 19.149 0.317 1.00 83.75 89 ASN A C 1
ATOM 658 O O . ASN A 1 89 ? -7.696 19.162 0.209 1.00 83.75 89 ASN A O 1
ATOM 662 N N . PHE A 1 90 ? -5.822 18.050 0.703 1.00 85.62 90 PHE A N 1
ATOM 663 C CA . PHE A 1 90 ? -6.502 16.778 0.918 1.00 85.62 90 PHE A CA 1
ATOM 664 C C . PHE A 1 90 ? -5.874 16.013 2.071 1.00 85.62 90 PHE A C 1
ATOM 666 O O . PHE A 1 90 ? -4.677 15.741 2.055 1.00 85.62 90 PHE A O 1
ATOM 673 N N . ASP A 1 91 ? -6.694 15.615 3.035 1.00 86.88 91 ASP A N 1
ATOM 674 C CA . ASP A 1 91 ? -6.259 14.777 4.142 1.00 86.88 91 ASP A CA 1
ATOM 675 C C . ASP A 1 91 ? -7.058 13.474 4.165 1.00 86.88 91 ASP A C 1
ATOM 677 O O . ASP A 1 91 ? -8.262 13.456 4.445 1.00 86.88 91 ASP A O 1
ATOM 681 N N . ALA A 1 92 ? -6.366 12.378 3.847 1.00 87.94 92 ALA A N 1
ATOM 682 C CA . ALA A 1 92 ? -6.953 11.055 3.792 1.00 87.94 92 ALA A CA 1
ATOM 683 C C . ALA A 1 92 ? -7.316 10.480 5.177 1.00 87.94 92 ALA A C 1
ATOM 685 O O . ALA A 1 92 ? -8.078 9.512 5.243 1.00 87.94 92 ALA A O 1
ATOM 686 N N . HIS A 1 93 ? -6.816 11.059 6.277 1.00 88.69 93 HIS A N 1
ATOM 687 C CA . HIS A 1 93 ? -7.130 10.614 7.642 1.00 88.69 93 HIS A CA 1
ATOM 688 C C . HIS A 1 93 ? -8.613 10.807 7.982 1.00 88.69 93 HIS A C 1
ATOM 690 O O . HIS A 1 93 ? -9.194 10.013 8.721 1.00 88.69 93 HIS A O 1
ATOM 696 N N . ASN A 1 94 ? -9.272 11.778 7.347 1.00 88.56 94 ASN A N 1
ATOM 697 C CA . ASN A 1 94 ? -10.708 12.012 7.510 1.00 88.56 94 ASN A CA 1
ATOM 698 C C . ASN A 1 94 ? -11.580 10.846 7.008 1.00 88.56 94 ASN A C 1
ATOM 700 O O . ASN A 1 94 ? -12.755 10.761 7.354 1.00 88.56 94 ASN A O 1
ATOM 704 N N . PHE A 1 95 ? -11.029 9.927 6.205 1.00 89.88 95 PHE A N 1
ATOM 705 C CA . PHE A 1 95 ? -11.773 8.786 5.660 1.00 89.88 95 PHE A CA 1
ATOM 706 C C . PHE A 1 95 ? -11.561 7.484 6.437 1.00 89.88 95 PHE A C 1
ATOM 708 O O . PHE A 1 95 ? -12.072 6.447 6.015 1.00 89.88 95 PHE A O 1
ATOM 715 N N . LEU A 1 96 ? -10.847 7.501 7.570 1.00 90.62 96 LEU A N 1
ATOM 716 C CA . LEU A 1 96 ? -10.556 6.289 8.347 1.00 90.62 96 LEU A CA 1
ATOM 717 C C . LEU A 1 96 ? -11.828 5.551 8.787 1.00 90.62 96 LEU A C 1
ATOM 719 O O . LEU A 1 96 ? -11.908 4.332 8.644 1.00 90.62 96 LEU A O 1
ATOM 723 N N . GLU A 1 97 ? -12.857 6.275 9.229 1.00 89.94 97 GLU A N 1
ATOM 724 C CA . GLU A 1 97 ? -14.147 5.673 9.585 1.00 89.94 97 GLU A CA 1
ATOM 725 C C . GLU A 1 97 ? -14.848 5.024 8.389 1.00 89.94 97 GLU A C 1
ATOM 727 O O . GLU A 1 97 ? -15.388 3.922 8.495 1.00 89.94 97 GLU A O 1
ATOM 732 N N . GLN A 1 98 ? -14.857 5.706 7.240 1.00 90.06 98 GLN A N 1
ATOM 733 C CA . GLN A 1 98 ? -15.472 5.193 6.016 1.00 90.06 98 GLN A CA 1
ATOM 734 C C . GLN A 1 98 ? -14.769 3.911 5.564 1.00 90.06 98 GLN A C 1
ATOM 736 O O . GLN A 1 98 ? -15.417 2.933 5.195 1.00 90.06 98 GLN A O 1
ATOM 741 N N . VAL A 1 99 ? -13.443 3.913 5.623 1.00 91.44 99 VAL A N 1
ATOM 742 C CA . VAL A 1 99 ? -12.597 2.788 5.244 1.00 91.44 99 VAL A CA 1
ATOM 743 C C . VAL A 1 99 ? -12.777 1.604 6.199 1.00 91.44 99 VAL A C 1
ATOM 745 O O . VAL A 1 99 ? -12.882 0.461 5.748 1.00 91.44 99 VAL A O 1
ATOM 748 N N . ALA A 1 100 ? -12.888 1.867 7.502 1.00 89.81 100 ALA A N 1
ATOM 749 C CA . ALA A 1 100 ? -13.207 0.847 8.493 1.00 89.81 100 ALA A CA 1
ATOM 750 C C . ALA A 1 100 ? -14.593 0.228 8.236 1.00 89.81 100 ALA A C 1
ATOM 752 O O . ALA A 1 100 ? -14.731 -0.995 8.243 1.00 89.81 100 ALA A O 1
ATOM 753 N N . LYS A 1 101 ? -15.607 1.047 7.912 1.00 88.50 101 LYS A N 1
ATOM 754 C CA . LYS A 1 101 ? -16.958 0.578 7.540 1.00 88.50 101 LYS A CA 1
ATOM 755 C C . LYS A 1 101 ? -16.976 -0.217 6.232 1.00 88.50 101 LYS A C 1
ATOM 757 O O . LYS A 1 101 ? -17.752 -1.159 6.107 1.00 88.50 101 LYS A O 1
ATOM 762 N N . ALA A 1 102 ? -16.105 0.116 5.280 1.00 87.62 102 ALA A N 1
ATOM 763 C CA . ALA A 1 102 ? -15.922 -0.635 4.037 1.00 87.62 102 ALA A CA 1
ATOM 764 C C . ALA A 1 102 ? -15.211 -1.994 4.239 1.00 87.62 102 ALA A C 1
ATOM 766 O O . ALA A 1 102 ? -15.059 -2.768 3.292 1.00 87.62 102 ALA A O 1
ATOM 767 N N . GLY A 1 103 ? -14.790 -2.305 5.470 1.00 87.19 103 GLY A N 1
ATOM 768 C CA . GLY A 1 103 ? -14.225 -3.596 5.849 1.00 87.19 103 GLY A CA 1
ATOM 769 C C . GLY A 1 103 ? -12.721 -3.715 5.625 1.00 87.19 103 GLY A C 1
ATOM 770 O O . GLY A 1 103 ? -12.207 -4.834 5.598 1.00 87.19 103 GLY A O 1
ATOM 771 N N . ALA A 1 104 ? -12.003 -2.604 5.449 1.00 91.81 104 ALA A N 1
ATOM 772 C CA . ALA A 1 104 ? -10.547 -2.642 5.391 1.00 91.81 104 ALA A CA 1
ATOM 773 C C . ALA A 1 104 ? -9.962 -3.252 6.674 1.00 91.81 104 ALA A C 1
ATOM 775 O O . ALA A 1 104 ? -10.484 -3.067 7.771 1.00 91.81 104 ALA A O 1
ATOM 776 N N . THR A 1 105 ? -8.858 -3.979 6.532 1.00 93.25 105 THR A N 1
ATOM 777 C CA . THR A 1 105 ? -8.207 -4.663 7.658 1.00 93.25 105 THR A CA 1
ATOM 778 C C . THR A 1 105 ? -7.513 -3.682 8.599 1.00 93.25 105 THR A C 1
ATOM 780 O O . THR A 1 105 ? -7.348 -3.962 9.783 1.00 93.25 105 THR A O 1
ATOM 783 N N . GLY A 1 106 ? -7.107 -2.526 8.083 1.00 93.19 106 GLY A N 1
ATOM 784 C CA . GLY A 1 106 ? -6.480 -1.485 8.876 1.00 93.19 106 GLY A CA 1
ATOM 785 C C . GLY A 1 106 ? -6.087 -0.272 8.050 1.00 93.19 106 GLY A C 1
ATOM 786 O O . GLY A 1 106 ? -6.327 -0.222 6.836 1.00 93.19 106 GLY A O 1
ATOM 787 N N . ALA A 1 107 ? -5.417 0.670 8.707 1.00 94.88 107 ALA A N 1
ATOM 788 C CA . ALA A 1 107 ? -4.822 1.828 8.064 1.00 94.88 107 ALA A CA 1
ATOM 789 C C . ALA A 1 107 ? -3.400 2.125 8.548 1.00 94.88 107 ALA A C 1
ATOM 791 O O . ALA A 1 107 ? -3.038 1.854 9.692 1.00 94.88 107 ALA A O 1
ATOM 792 N N . MET A 1 108 ? -2.616 2.729 7.659 1.00 95.25 108 MET A N 1
ATOM 793 C CA . MET A 1 108 ? -1.370 3.410 7.970 1.00 95.25 108 MET A CA 1
ATOM 794 C C . MET A 1 108 ? -1.632 4.914 8.068 1.00 95.25 108 MET A C 1
ATOM 796 O O . MET A 1 108 ? -2.161 5.499 7.122 1.00 95.25 108 MET A O 1
ATOM 800 N N . VAL A 1 109 ? -1.272 5.514 9.198 1.00 94.88 109 VAL A N 1
ATOM 801 C CA . VAL A 1 109 ? -1.575 6.903 9.570 1.00 94.88 109 VAL A CA 1
ATOM 802 C C . VAL A 1 109 ? -0.313 7.628 10.027 1.00 94.88 109 VAL A C 1
ATOM 804 O O . VAL A 1 109 ? 0.609 6.993 10.540 1.00 94.88 109 VAL A O 1
ATOM 807 N N . SER A 1 110 ? -0.255 8.946 9.828 1.00 92.50 110 SER A N 1
ATOM 808 C CA . SER A 1 110 ? 0.827 9.794 10.352 1.00 92.50 110 SER A CA 1
ATOM 809 C C . SER A 1 110 ? 0.497 10.415 11.704 1.00 92.50 110 SER A C 1
ATOM 811 O O . SER A 1 110 ? 1.388 10.830 12.439 1.00 92.50 110 SER A O 1
ATOM 813 N N . GLU A 1 111 ? -0.789 10.482 12.029 1.00 87.50 111 GLU A N 1
ATOM 814 C CA . GLU A 1 111 ? -1.307 11.113 13.237 1.00 87.50 111 GLU A CA 1
ATOM 815 C C . GLU A 1 111 ? -2.028 10.092 14.115 1.00 87.50 111 GLU A C 1
ATOM 817 O O . GLU A 1 111 ? -2.237 8.934 13.735 1.00 87.50 111 GLU A O 1
ATOM 822 N N . GLU A 1 112 ? -2.377 10.517 15.325 1.00 85.12 112 GLU A N 1
ATOM 823 C CA . GLU A 1 112 ? -3.093 9.667 16.261 1.00 85.12 112 GLU A CA 1
ATOM 824 C C . GLU A 1 112 ? -4.494 9.351 15.705 1.00 85.12 112 GLU A C 1
ATOM 826 O O . GLU A 1 112 ? -5.224 10.257 15.296 1.00 85.12 112 GLU A O 1
ATOM 831 N N . PRO A 1 113 ? -4.868 8.067 15.612 1.00 82.00 113 PRO A N 1
ATOM 832 C CA . PRO A 1 113 ? -6.139 7.677 15.026 1.00 82.00 113 PRO A CA 1
ATOM 833 C C . PRO A 1 113 ? -7.316 8.128 15.906 1.00 82.00 113 PRO A C 1
ATOM 835 O O . PRO A 1 113 ? -7.196 8.154 17.134 1.00 82.00 113 PRO A O 1
ATOM 838 N N . PRO A 1 114 ? -8.493 8.400 15.316 1.00 80.94 114 PRO A N 1
ATOM 839 C CA . PRO A 1 114 ? -9.681 8.704 16.097 1.00 80.94 114 PRO A CA 1
ATOM 840 C C . PRO A 1 114 ? -10.092 7.502 16.963 1.00 80.94 114 PRO A C 1
ATOM 842 O O . PRO A 1 114 ? -9.961 6.338 16.574 1.00 80.94 114 PRO A O 1
ATOM 845 N N . SER A 1 115 ? -10.618 7.784 18.156 1.00 77.31 115 SER A N 1
ATOM 846 C CA . SER A 1 115 ? -10.969 6.773 19.166 1.00 77.31 115 SER A CA 1
ATOM 847 C C . SER A 1 115 ? -12.167 5.892 18.790 1.00 77.31 115 SER A C 1
ATOM 849 O O . SER A 1 115 ? -12.405 4.869 19.427 1.00 77.31 115 SER A O 1
ATOM 851 N N . ASN A 1 116 ? -12.914 6.261 17.750 1.00 81.31 116 ASN A N 1
ATOM 852 C CA . ASN A 1 116 ? -14.136 5.591 17.308 1.00 81.31 116 ASN A CA 1
ATOM 853 C C . ASN A 1 116 ? -13.907 4.478 16.267 1.00 81.31 116 ASN A C 1
ATOM 855 O O . ASN A 1 116 ? -14.870 3.971 15.685 1.00 81.31 116 ASN A O 1
ATOM 859 N N . LEU A 1 117 ? -12.654 4.085 16.021 1.00 85.62 117 LEU A N 1
ATOM 860 C CA . LEU A 1 117 ? -12.348 2.982 15.115 1.00 85.62 117 LEU A CA 1
ATOM 861 C C . LEU A 1 117 ? -12.637 1.615 15.763 1.00 85.62 117 LEU A C 1
ATOM 863 O O . LEU A 1 117 ? -12.377 1.431 16.957 1.00 85.62 117 LEU A O 1
ATOM 867 N N . PRO A 1 118 ? -13.113 0.624 14.981 1.00 85.81 118 PRO A N 1
ATOM 868 C CA . PRO A 1 118 ? -13.364 -0.726 15.480 1.00 85.81 118 PRO A CA 1
ATOM 869 C C . PRO A 1 118 ? -12.128 -1.339 16.155 1.00 85.81 118 PRO A C 1
ATOM 871 O O . PRO A 1 118 ? -10.998 -1.124 15.715 1.00 85.81 118 PRO A O 1
ATOM 874 N N . GLU A 1 119 ? -12.323 -2.168 17.182 1.00 83.12 119 GLU A N 1
ATOM 875 C CA . GLU A 1 119 ? -11.209 -2.843 17.877 1.00 83.12 119 GLU A CA 1
ATOM 876 C C . GLU A 1 119 ? -10.389 -3.750 16.952 1.00 83.12 119 GLU A C 1
ATOM 878 O O . GLU A 1 119 ? -9.167 -3.822 17.068 1.00 83.12 119 GLU A O 1
ATOM 883 N N . ASN A 1 120 ? -11.050 -4.369 15.973 1.00 85.50 120 ASN A N 1
ATOM 884 C CA . ASN A 1 120 ? -10.416 -5.252 14.994 1.00 85.50 120 ASN A CA 1
ATOM 885 C C . ASN A 1 120 ? -9.705 -4.500 13.854 1.00 85.50 120 ASN A C 1
ATOM 887 O O . ASN A 1 120 ? -9.144 -5.138 12.965 1.00 85.50 120 ASN A O 1
ATOM 891 N N . PHE A 1 121 ? -9.744 -3.165 13.845 1.00 90.88 121 PHE A N 1
ATOM 892 C CA . PHE A 1 121 ? -9.093 -2.353 12.825 1.00 90.88 121 PHE A CA 1
ATOM 893 C C . PHE A 1 121 ? -7.622 -2.129 13.189 1.00 90.88 121 PHE A C 1
ATOM 895 O O . PHE A 1 121 ? -7.308 -1.510 14.209 1.00 90.88 121 PHE A O 1
ATOM 902 N N . ALA A 1 122 ? -6.712 -2.648 12.366 1.00 93.69 122 ALA A N 1
ATOM 903 C CA . ALA A 1 122 ? -5.282 -2.499 12.601 1.00 93.69 122 ALA A CA 1
ATOM 904 C C . ALA A 1 122 ? -4.801 -1.075 12.302 1.00 93.69 122 ALA A C 1
ATOM 906 O O . ALA A 1 122 ? -5.285 -0.420 11.377 1.00 93.69 122 ALA A O 1
ATOM 907 N N . ILE A 1 123 ? -3.817 -0.607 13.067 1.00 94.06 123 ILE A N 1
ATOM 908 C CA . ILE A 1 123 ? -3.282 0.749 12.947 1.00 94.06 123 ILE A CA 1
ATOM 909 C C . ILE A 1 123 ? -1.762 0.686 12.915 1.00 94.06 123 ILE A C 1
ATOM 911 O O . ILE A 1 123 ? -1.126 0.233 13.870 1.00 94.06 123 ILE A O 1
ATOM 915 N N . LEU A 1 124 ? -1.197 1.165 11.809 1.00 94.50 124 LEU A N 1
ATOM 916 C CA . LEU A 1 124 ? 0.234 1.373 11.630 1.00 94.50 124 LEU A CA 1
ATOM 917 C C . LEU A 1 124 ? 0.520 2.875 11.684 1.00 94.50 124 LEU A C 1
ATOM 919 O O . LEU A 1 124 ? -0.012 3.627 10.873 1.00 94.50 124 LEU A O 1
ATOM 923 N N . ARG A 1 125 ? 1.360 3.324 12.612 1.00 94.62 125 ARG A N 1
ATOM 924 C CA . ARG A 1 125 ? 1.793 4.718 12.713 1.00 94.62 125 ARG A CA 1
ATOM 925 C C . ARG A 1 125 ? 3.128 4.905 12.009 1.00 94.62 125 ARG A C 1
ATOM 927 O O . ARG A 1 125 ? 4.122 4.293 12.385 1.00 94.62 125 ARG A O 1
ATOM 934 N N . ALA A 1 126 ? 3.160 5.775 11.015 1.00 94.00 126 ALA A N 1
ATOM 935 C CA . ALA A 1 126 ? 4.387 6.262 10.399 1.00 94.00 126 ALA A CA 1
ATOM 936 C C . ALA A 1 126 ? 4.634 7.713 10.825 1.00 94.00 126 ALA A C 1
ATOM 938 O O . ALA A 1 126 ? 3.694 8.426 11.143 1.00 94.00 126 ALA A O 1
ATOM 939 N N . THR A 1 127 ? 5.877 8.189 10.808 1.00 91.94 127 THR A N 1
ATOM 940 C CA . THR A 1 127 ? 6.133 9.634 10.969 1.00 91.94 127 THR A CA 1
ATOM 941 C C . THR A 1 127 ? 5.637 10.416 9.750 1.00 91.94 127 THR A C 1
ATOM 943 O O . THR A 1 127 ? 5.070 11.493 9.884 1.00 91.94 127 THR A O 1
ATOM 946 N N . ASP 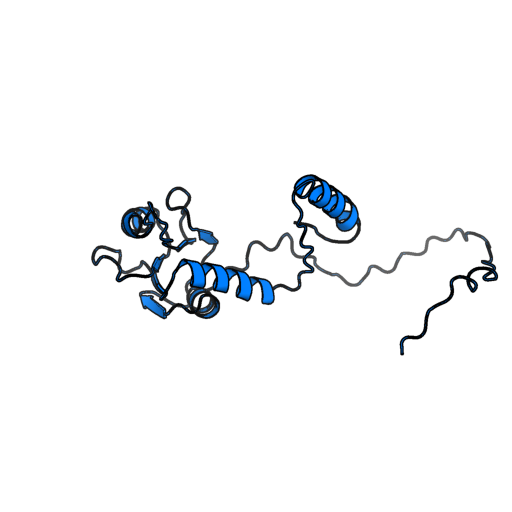A 1 128 ? 5.814 9.840 8.560 1.00 93.19 128 ASP A N 1
ATOM 947 C CA . ASP A 1 128 ? 5.318 10.358 7.289 1.00 93.19 128 ASP A CA 1
ATOM 948 C C . ASP A 1 128 ? 4.766 9.179 6.472 1.00 93.19 128 ASP A C 1
ATOM 950 O O . ASP A 1 128 ? 5.492 8.235 6.139 1.00 93.19 128 ASP A O 1
ATOM 954 N N . THR A 1 129 ? 3.465 9.207 6.173 1.00 93.62 129 THR A N 1
ATOM 955 C CA . THR A 1 129 ? 2.783 8.126 5.448 1.00 93.62 129 THR A CA 1
ATOM 956 C C . THR A 1 129 ? 3.198 8.032 3.986 1.00 93.62 129 THR A C 1
ATOM 958 O O . THR A 1 129 ? 3.199 6.931 3.432 1.00 93.62 129 THR A O 1
ATOM 961 N N . LEU A 1 130 ? 3.593 9.140 3.352 1.00 93.44 130 LEU A N 1
ATOM 962 C CA . LEU A 1 130 ? 4.088 9.143 1.978 1.00 93.44 130 LEU A CA 1
ATOM 963 C C . LEU A 1 130 ? 5.453 8.461 1.908 1.00 93.44 130 LEU A C 1
ATOM 965 O O . LEU A 1 130 ? 5.654 7.579 1.069 1.00 93.44 130 LEU A O 1
ATOM 969 N N . VAL A 1 131 ? 6.366 8.822 2.810 1.00 94.44 131 VAL A N 1
ATOM 970 C CA . VAL A 1 131 ? 7.690 8.189 2.898 1.00 94.44 131 VAL A CA 1
ATOM 971 C C . VAL A 1 131 ? 7.548 6.708 3.239 1.00 94.44 131 VAL A C 1
ATOM 973 O O . VAL A 1 131 ? 8.165 5.866 2.585 1.00 94.44 131 VAL A O 1
ATOM 976 N N . ALA A 1 132 ? 6.686 6.359 4.197 1.00 94.25 132 ALA A N 1
ATOM 977 C CA . ALA A 1 132 ? 6.439 4.966 4.553 1.00 94.25 132 ALA A CA 1
ATOM 978 C C . ALA A 1 132 ? 5.865 4.152 3.383 1.00 94.25 132 ALA A C 1
ATOM 980 O O . ALA A 1 132 ? 6.299 3.026 3.134 1.00 94.25 132 ALA A O 1
ATOM 981 N N . TYR A 1 133 ? 4.949 4.728 2.603 1.00 94.69 133 TYR A N 1
ATOM 982 C CA . TYR A 1 133 ? 4.399 4.087 1.410 1.00 94.69 133 TYR A CA 1
ATOM 983 C C . TYR A 1 133 ? 5.450 3.876 0.311 1.00 94.69 133 TYR A C 1
ATOM 985 O O . TYR A 1 133 ? 5.512 2.806 -0.303 1.00 94.69 133 TYR A O 1
ATOM 993 N N . GLN A 1 134 ? 6.314 4.867 0.085 1.00 94.62 134 GLN A N 1
ATOM 994 C CA . GLN A 1 134 ? 7.424 4.758 -0.862 1.00 94.62 134 GLN A CA 1
ATOM 995 C C . GLN A 1 134 ? 8.435 3.693 -0.424 1.00 94.62 134 GLN A C 1
ATOM 997 O O . GLN A 1 134 ? 8.843 2.861 -1.239 1.00 94.62 134 GLN A O 1
ATOM 1002 N N . ASN A 1 135 ? 8.793 3.672 0.862 1.00 94.69 135 ASN A N 1
ATOM 1003 C CA . ASN A 1 135 ? 9.695 2.679 1.443 1.00 94.69 135 ASN A CA 1
ATOM 1004 C C . ASN A 1 135 ? 9.120 1.270 1.332 1.00 94.69 135 ASN A C 1
ATOM 1006 O O . ASN A 1 135 ? 9.821 0.362 0.886 1.00 94.69 135 ASN A O 1
ATOM 1010 N N . LEU A 1 136 ? 7.831 1.105 1.636 1.00 93.75 136 LEU A N 1
ATOM 1011 C CA . LEU A 1 136 ? 7.119 -0.155 1.474 1.00 93.75 136 LEU A CA 1
ATOM 1012 C C . LEU A 1 136 ? 7.246 -0.679 0.041 1.00 93.75 136 LEU A C 1
ATOM 1014 O O . LEU A 1 136 ? 7.659 -1.819 -0.166 1.00 93.75 136 LEU A O 1
ATOM 1018 N N . ALA A 1 137 ? 6.947 0.159 -0.954 1.00 91.50 137 ALA A N 1
ATOM 1019 C CA . ALA A 1 137 ? 7.047 -0.220 -2.359 1.00 91.50 137 ALA A CA 1
ATOM 1020 C C . ALA A 1 137 ? 8.495 -0.539 -2.778 1.00 91.50 137 ALA A C 1
ATOM 1022 O O . ALA A 1 137 ? 8.739 -1.531 -3.470 1.00 91.50 137 ALA A O 1
ATOM 1023 N N . ALA A 1 138 ? 9.464 0.275 -2.350 1.00 91.56 138 ALA A N 1
ATOM 1024 C CA . ALA A 1 138 ? 10.873 0.098 -2.682 1.00 91.56 138 ALA A CA 1
ATOM 1025 C C . ALA A 1 138 ? 11.454 -1.184 -2.069 1.00 91.56 138 ALA A C 1
ATOM 1027 O O . ALA A 1 138 ? 12.127 -1.950 -2.762 1.00 91.56 138 ALA A O 1
ATOM 1028 N N . ASN A 1 139 ? 11.180 -1.437 -0.791 1.00 92.12 139 ASN A N 1
ATOM 1029 C CA . ASN A 1 139 ? 11.666 -2.611 -0.076 1.00 92.12 139 ASN A CA 1
ATOM 1030 C C . ASN A 1 139 ? 10.965 -3.881 -0.553 1.00 92.12 139 ASN A C 1
ATOM 1032 O O . ASN A 1 139 ? 11.650 -4.861 -0.834 1.00 92.12 139 ASN A O 1
ATOM 1036 N N . TYR A 1 140 ? 9.650 -3.839 -0.790 1.00 90.88 140 TYR A N 1
ATOM 1037 C CA . TYR A 1 140 ? 8.938 -4.953 -1.416 1.00 90.88 140 TYR A CA 1
ATOM 1038 C C . TYR A 1 140 ? 9.543 -5.301 -2.780 1.00 90.88 140 TYR A C 1
ATOM 1040 O O . TYR A 1 140 ? 9.872 -6.456 -3.044 1.00 90.88 140 TYR A O 1
ATOM 1048 N N . ARG A 1 141 ? 9.791 -4.297 -3.629 1.00 88.12 141 ARG A N 1
ATOM 1049 C CA . ARG A 1 141 ? 10.391 -4.500 -4.953 1.00 88.12 141 ARG A CA 1
ATOM 1050 C C . ARG A 1 141 ? 11.769 -5.162 -4.891 1.00 88.12 141 ARG A C 1
ATOM 1052 O O . ARG A 1 141 ? 12.056 -5.984 -5.754 1.00 88.12 141 ARG A O 1
ATOM 1059 N N . LYS A 1 142 ? 12.606 -4.842 -3.896 1.00 88.12 142 LYS A N 1
ATOM 1060 C CA . LYS A 1 142 ? 13.931 -5.473 -3.719 1.00 88.12 142 LYS A CA 1
ATOM 1061 C C . LYS A 1 142 ? 13.845 -6.975 -3.430 1.00 88.12 142 LYS A C 1
ATOM 1063 O O . LYS A 1 142 ? 14.798 -7.688 -3.720 1.00 88.12 142 LYS A O 1
ATOM 1068 N N . THR A 1 143 ? 12.728 -7.456 -2.881 1.00 86.00 143 THR A N 1
ATOM 1069 C CA . THR A 1 143 ? 12.529 -8.892 -2.618 1.00 86.00 143 THR A CA 1
ATOM 1070 C C . THR A 1 143 ? 12.175 -9.686 -3.876 1.00 86.00 143 THR A C 1
ATOM 1072 O O . THR A 1 143 ? 12.301 -10.910 -3.896 1.00 86.00 143 THR A O 1
ATOM 1075 N N . LEU A 1 144 ? 11.739 -9.008 -4.942 1.00 86.00 144 LEU A N 1
ATOM 1076 C CA . LEU A 1 144 ? 11.312 -9.652 -6.175 1.00 86.00 144 LEU A CA 1
ATOM 1077 C C . LEU A 1 144 ? 12.509 -9.842 -7.123 1.00 86.00 144 LEU A C 1
ATOM 1079 O O . LEU A 1 144 ? 13.214 -8.874 -7.415 1.00 86.00 144 LEU A O 1
ATOM 1083 N N . PRO A 1 145 ? 12.719 -11.046 -7.689 1.00 84.81 145 PRO A N 1
ATOM 1084 C CA . PRO A 1 145 ? 13.794 -11.312 -8.645 1.00 84.81 145 PRO A CA 1
ATOM 1085 C C . PRO A 1 145 ? 13.433 -10.785 -10.048 1.00 84.81 145 PRO A C 1
ATOM 1087 O O . PRO A 1 145 ? 13.314 -11.544 -11.010 1.00 84.81 145 PRO A O 1
ATOM 1090 N N . LEU A 1 146 ? 13.201 -9.476 -10.168 1.00 86.81 146 LEU A N 1
ATOM 1091 C CA . LEU A 1 146 ? 12.749 -8.814 -11.393 1.00 86.81 146 LEU A CA 1
ATOM 1092 C C . LEU A 1 146 ? 13.872 -8.005 -12.042 1.00 86.81 146 LEU A C 1
ATOM 1094 O O . LEU A 1 146 ? 14.608 -7.276 -11.379 1.00 86.81 146 LEU A O 1
ATOM 1098 N N . LYS A 1 147 ? 13.940 -8.061 -13.374 1.00 86.44 147 LYS A N 1
ATOM 1099 C CA . LYS A 1 147 ? 14.713 -7.106 -14.177 1.00 86.44 147 LYS A CA 1
ATOM 1100 C C . LYS A 1 147 ? 13.822 -5.908 -14.483 1.00 86.44 147 LYS A C 1
ATOM 1102 O O . LYS A 1 147 ? 12.698 -6.098 -14.939 1.00 86.44 147 LYS A O 1
ATOM 1107 N N . VAL A 1 148 ? 14.310 -4.691 -14.248 1.00 88.12 148 VAL A N 1
ATOM 1108 C CA . VAL A 1 148 ? 13.513 -3.473 -14.458 1.00 88.12 148 VAL A CA 1
ATOM 1109 C C . VAL A 1 148 ? 14.159 -2.564 -15.489 1.00 88.12 148 VAL A C 1
ATOM 1111 O O . VAL A 1 148 ? 15.329 -2.214 -15.367 1.00 88.12 148 VAL A O 1
ATOM 1114 N N . LEU A 1 149 ? 13.362 -2.160 -16.478 1.00 88.62 149 LEU A N 1
ATOM 1115 C CA . LEU A 1 149 ? 13.713 -1.173 -17.491 1.00 88.62 149 LEU A CA 1
ATOM 1116 C C . LEU A 1 149 ? 13.000 0.148 -17.169 1.00 88.62 149 LEU A C 1
ATOM 1118 O O . LEU A 1 149 ? 11.773 0.212 -17.195 1.00 88.62 149 LEU A O 1
ATOM 1122 N N . GLY A 1 150 ? 13.763 1.193 -16.846 1.00 90.06 150 GLY A N 1
ATOM 1123 C CA . GLY A 1 150 ? 13.235 2.544 -16.652 1.00 90.06 150 GLY A CA 1
ATOM 1124 C C . GLY A 1 150 ? 13.290 3.339 -17.953 1.00 90.06 150 GLY A C 1
ATOM 1125 O O . GLY A 1 150 ? 14.358 3.464 -18.544 1.00 90.06 150 GLY A O 1
ATOM 1126 N N . ILE A 1 151 ? 12.156 3.890 -18.390 1.00 89.56 151 ILE A N 1
ATOM 1127 C CA . ILE A 1 151 ? 12.069 4.727 -19.594 1.00 89.56 151 ILE A CA 1
ATOM 1128 C C . ILE A 1 151 ? 11.708 6.145 -19.161 1.00 89.56 151 ILE A C 1
ATOM 1130 O O . ILE A 1 151 ? 10.630 6.387 -18.621 1.00 89.56 151 ILE A O 1
ATOM 1134 N N . THR A 1 152 ? 12.622 7.079 -19.402 1.00 90.81 152 THR A N 1
ATOM 1135 C CA . THR A 1 152 ? 12.466 8.508 -19.103 1.00 90.81 152 THR A CA 1
ATOM 1136 C C . THR A 1 152 ? 12.687 9.343 -20.366 1.00 90.81 152 THR A C 1
ATOM 1138 O O . THR A 1 152 ? 13.229 8.849 -21.352 1.00 90.81 152 THR A O 1
ATOM 1141 N N . GLY A 1 153 ? 12.237 10.596 -20.355 1.00 89.25 153 GLY A N 1
ATOM 1142 C CA . GLY A 1 153 ? 12.358 11.537 -21.473 1.00 89.25 153 GLY A CA 1
ATOM 1143 C C . GLY A 1 153 ? 11.134 12.438 -21.606 1.00 89.25 153 GLY A C 1
ATOM 1144 O O . GLY A 1 153 ? 10.048 12.088 -21.145 1.00 89.25 153 GLY A O 1
ATOM 1145 N N . SER A 1 154 ? 11.274 13.606 -22.231 1.00 84.12 154 SER A N 1
ATOM 1146 C CA . SER A 1 154 ? 10.160 14.556 -22.383 1.00 84.12 154 SER A CA 1
ATOM 1147 C C . SER A 1 154 ? 9.045 13.981 -23.265 1.00 84.12 154 SER A C 1
ATOM 1149 O O . SER A 1 154 ? 7.877 14.028 -22.885 1.00 84.12 154 SER A O 1
ATOM 1151 N N . ASN A 1 155 ? 9.410 13.288 -24.349 1.00 87.62 155 ASN A N 1
ATOM 1152 C CA . ASN A 1 155 ? 8.490 12.691 -25.323 1.00 87.62 155 ASN A CA 1
ATOM 1153 C C . ASN A 1 155 ? 8.770 11.192 -25.530 1.00 87.62 155 ASN A C 1
ATOM 1155 O O . ASN A 1 155 ? 9.850 10.705 -25.211 1.00 87.62 155 ASN A O 1
ATOM 1159 N N . GLY A 1 156 ? 7.789 10.448 -26.048 1.00 86.38 156 GLY A N 1
ATOM 1160 C CA . GLY A 1 156 ? 7.976 9.063 -26.506 1.00 86.38 156 GLY A CA 1
ATOM 1161 C C . GLY A 1 156 ? 8.010 7.972 -25.428 1.00 86.38 156 GLY A C 1
ATOM 1162 O O . GLY A 1 156 ? 8.059 6.802 -25.779 1.00 86.38 156 GLY A O 1
ATOM 1163 N N . LYS A 1 157 ? 7.923 8.305 -24.131 1.00 94.44 157 LYS A N 1
ATOM 1164 C CA . LYS A 1 157 ? 7.972 7.327 -23.021 1.00 94.44 157 LYS A CA 1
ATOM 1165 C C . LYS A 1 157 ? 7.006 6.151 -23.204 1.00 94.44 157 LYS A C 1
ATOM 1167 O O . LYS A 1 157 ? 7.425 5.003 -23.115 1.00 94.44 157 LYS A O 1
ATOM 1172 N N . THR A 1 158 ? 5.733 6.436 -23.484 1.00 88.62 158 THR A N 1
ATOM 1173 C CA . THR A 1 158 ? 4.700 5.403 -23.661 1.00 88.62 158 THR A CA 1
ATOM 1174 C C . THR A 1 158 ? 4.978 4.539 -24.887 1.00 88.62 158 THR A C 1
ATOM 1176 O O . THR A 1 158 ? 5.028 3.322 -24.767 1.00 88.62 158 THR A O 1
ATOM 1179 N N . SER A 1 159 ? 5.266 5.154 -26.037 1.00 91.56 159 SER A N 1
ATOM 1180 C CA . SER A 1 159 ? 5.568 4.423 -27.272 1.00 91.56 159 SER A CA 1
ATOM 1181 C C . SER A 1 159 ? 6.804 3.534 -27.119 1.00 91.56 159 SER A C 1
ATOM 1183 O O . SER A 1 159 ? 6.765 2.354 -27.452 1.00 91.56 159 SER A O 1
ATOM 1185 N N . THR A 1 160 ? 7.888 4.064 -26.547 1.00 92.56 160 THR A N 1
ATOM 1186 C CA . THR A 1 160 ? 9.112 3.297 -26.288 1.00 92.56 160 THR A CA 1
ATOM 1187 C C . THR A 1 160 ? 8.864 2.169 -25.288 1.00 92.56 160 THR A C 1
ATOM 1189 O O . THR A 1 160 ? 9.410 1.080 -25.460 1.00 92.56 160 THR A O 1
ATOM 1192 N N . LYS A 1 161 ? 8.007 2.381 -24.278 1.00 92.94 161 LYS A N 1
ATOM 1193 C CA . LYS A 1 161 ? 7.582 1.331 -23.340 1.00 92.94 161 LYS A CA 1
ATOM 1194 C C . LYS A 1 161 ? 6.873 0.191 -24.065 1.00 92.94 161 LYS A C 1
ATOM 1196 O O . LYS A 1 161 ? 7.204 -0.965 -23.820 1.00 92.94 161 LYS A O 1
ATOM 1201 N N . ASP A 1 162 ? 5.961 0.502 -24.978 1.00 92.12 162 ASP A N 1
ATOM 1202 C CA . ASP A 1 162 ? 5.176 -0.509 -25.692 1.00 92.12 162 ASP A CA 1
ATOM 1203 C C . ASP A 1 162 ? 6.031 -1.293 -26.705 1.00 92.12 162 ASP A C 1
ATOM 1205 O O . ASP A 1 162 ? 5.930 -2.522 -26.797 1.00 92.12 162 ASP A O 1
ATOM 1209 N N . PHE A 1 163 ? 6.953 -0.620 -27.404 1.00 93.69 163 PHE A N 1
ATOM 1210 C CA . PHE A 1 163 ? 7.931 -1.290 -28.269 1.00 93.69 163 PHE A CA 1
ATOM 1211 C C . PHE A 1 163 ? 8.870 -2.201 -27.477 1.00 93.69 163 PHE A C 1
ATOM 1213 O O . PHE A 1 163 ? 9.059 -3.364 -27.844 1.00 93.69 163 PHE A O 1
ATOM 1220 N N . ALA A 1 164 ? 9.428 -1.706 -26.369 1.00 92.00 164 ALA A N 1
ATOM 1221 C CA . ALA A 1 164 ? 10.290 -2.504 -25.507 1.00 92.00 164 ALA A CA 1
ATOM 1222 C C . ALA A 1 164 ? 9.544 -3.727 -24.954 1.00 92.00 164 ALA A C 1
ATOM 1224 O O . ALA A 1 164 ? 10.084 -4.831 -24.985 1.00 92.00 164 ALA A O 1
ATOM 1225 N N . ALA A 1 165 ? 8.289 -3.559 -24.521 1.00 91.81 165 ALA A N 1
ATOM 1226 C CA . ALA A 1 165 ? 7.450 -4.657 -24.049 1.00 91.81 165 ALA A CA 1
ATOM 1227 C C . ALA A 1 165 ? 7.200 -5.710 -25.140 1.00 91.81 165 ALA A C 1
ATOM 1229 O O . ALA A 1 165 ? 7.299 -6.904 -24.866 1.00 91.81 165 ALA A O 1
ATOM 1230 N N . SER A 1 166 ? 6.960 -5.284 -26.382 1.00 91.75 166 SER A N 1
ATOM 1231 C CA . SER A 1 166 ? 6.725 -6.187 -27.518 1.00 91.75 166 SER A CA 1
ATOM 1232 C C . SER A 1 166 ? 7.955 -7.035 -27.864 1.00 91.75 166 SER A C 1
ATOM 1234 O O . SER A 1 166 ? 7.833 -8.217 -28.184 1.00 91.75 166 SER A O 1
ATOM 1236 N N . ILE A 1 167 ? 9.154 -6.450 -27.783 1.00 93.88 167 ILE A N 1
ATOM 1237 C CA . ILE A 1 167 ? 10.412 -7.156 -28.062 1.00 93.88 167 ILE A CA 1
ATOM 1238 C C . ILE A 1 167 ? 10.781 -8.071 -26.893 1.00 93.88 167 ILE A C 1
ATOM 1240 O O . ILE A 1 167 ? 11.032 -9.260 -27.092 1.00 93.88 167 ILE A O 1
ATOM 1244 N N . LEU A 1 168 ? 10.791 -7.538 -25.668 1.00 92.69 168 LEU A N 1
ATOM 1245 C CA . LEU A 1 168 ? 11.155 -8.295 -24.468 1.00 92.69 168 LEU A CA 1
ATOM 1246 C C . LEU A 1 168 ? 10.153 -9.414 -24.173 1.00 92.69 168 LEU A C 1
ATOM 1248 O O . LEU A 1 168 ? 10.563 -10.469 -23.694 1.00 92.69 168 LEU A O 1
ATOM 1252 N N . GLY A 1 169 ? 8.881 -9.235 -24.538 1.00 91.69 169 GLY A N 1
ATOM 1253 C CA . GLY A 1 169 ? 7.829 -10.246 -24.427 1.00 91.69 169 GLY A CA 1
ATOM 1254 C C . GLY A 1 169 ? 8.114 -11.543 -25.192 1.00 91.69 169 GLY A C 1
ATOM 1255 O O . GLY A 1 169 ? 7.512 -12.569 -24.893 1.00 91.69 169 GLY A O 1
ATOM 1256 N N . ARG A 1 170 ? 9.064 -11.537 -26.141 1.00 92.69 170 ARG A N 1
ATOM 1257 C CA . ARG A 1 170 ? 9.511 -12.749 -26.850 1.00 92.69 170 ARG A CA 1
ATOM 1258 C C . ARG A 1 170 ? 10.361 -13.684 -25.986 1.00 92.69 170 ARG A C 1
ATOM 1260 O O . ARG A 1 170 ? 10.417 -14.873 -26.276 1.00 92.69 170 ARG A O 1
ATOM 1267 N N . ALA A 1 171 ? 11.040 -13.152 -24.970 1.00 90.62 171 ALA A N 1
ATOM 1268 C CA . ALA A 1 171 ? 11.987 -13.900 -24.137 1.00 90.62 171 ALA A CA 1
ATOM 1269 C C . ALA A 1 171 ? 11.682 -13.820 -22.630 1.00 90.62 171 ALA A C 1
ATOM 1271 O O . ALA A 1 171 ? 12.171 -14.643 -21.859 1.00 90.62 171 ALA A O 1
ATOM 1272 N N . PHE A 1 172 ? 10.880 -12.846 -22.195 1.00 88.62 172 PHE A N 1
ATOM 1273 C CA . PHE A 1 172 ? 10.543 -12.601 -20.795 1.00 88.62 172 PHE A CA 1
ATOM 1274 C C . PHE A 1 172 ? 9.034 -12.428 -20.613 1.00 88.62 172 PHE A C 1
ATOM 1276 O O . PHE A 1 172 ? 8.334 -11.950 -21.502 1.00 88.62 172 PHE A O 1
ATOM 1283 N N . ARG A 1 173 ? 8.534 -12.742 -19.413 1.00 85.69 173 ARG A N 1
ATOM 1284 C CA . ARG A 1 173 ? 7.199 -12.308 -18.984 1.00 85.69 173 ARG A CA 1
ATOM 1285 C C . ARG A 1 173 ? 7.269 -10.816 -18.644 1.00 85.69 173 ARG A C 1
ATOM 1287 O O . ARG A 1 173 ? 7.879 -10.447 -17.643 1.00 85.69 173 ARG A O 1
ATOM 1294 N N . VAL A 1 174 ? 6.675 -9.981 -19.491 1.00 82.44 174 VAL A N 1
ATOM 1295 C CA . VAL A 1 174 ? 6.566 -8.527 -19.297 1.00 82.44 174 VAL A CA 1
ATOM 1296 C C . VAL A 1 174 ? 5.201 -8.215 -18.679 1.00 82.44 174 VAL A C 1
ATOM 1298 O O . VAL A 1 174 ? 4.217 -8.869 -19.022 1.00 82.44 174 VAL A O 1
ATOM 1301 N N . THR A 1 175 ? 5.161 -7.269 -17.738 1.00 69.44 175 THR A N 1
ATOM 1302 C CA . THR A 1 175 ? 3.958 -6.875 -16.977 1.00 69.44 175 THR A CA 1
ATOM 1303 C C . THR A 1 175 ? 3.725 -5.381 -17.100 1.00 69.44 175 THR A C 1
ATOM 1305 O O . THR A 1 175 ? 4.736 -4.659 -17.264 1.00 69.44 175 THR A O 1
#

Radius of gyration: 25.52 Å; chains: 1; bounding box: 61×59×63 Å

Sequence (175 aa):
MPQTFDAETWGRASFPFGGLPNGAGRQPALPGVLVSGAKTMDALSLRQIAEFGGAEMLRGNGETRISRVSTDSRTIKTGQLFVALRGENFDAHNFLEQVAKAGATGAMVSEEPPSNLPENFAILRATDTLVAYQNLAANYRKTLPLKVLGITGSNGKTSTKDFAASILGRAFRVT

Foldseek 3Di:
DDDDDDPPPPPDDDDDDDDDDDDPDDDPDDPDPPPDPDPQPPFAFLLLLCVQLVWDWPAADRRQTASEEDQDLVPAAARHEHQFADDPPDTSLVCQQVSLVRHYQEYEDLDDHDPPHDRSHIYIHDVHSVSSVVSSVVSSVVVDPDDDDDADDPDCRVVVVVVVCVVVVVPDDDD

Secondary structure (DSSP, 8-state):
-PPPPPGGGGG--------------PPPPPP-----S------EEHHHHHHHHT-EEEES-TT-EESEEES-TTS--TTEEEE--EETTEEGGGGHHHHHHTT-SEEEESSPPPTTS-TT-EEEE-S-HHHHHHHHHHHHHHHS---------SS-HHHHHHHHHHHHTTTS---

pLDDT: mean 77.57, std 22.5, range [30.22, 95.44]